Protein AF-A0A382U3L0-F1 (afdb_monomer)

Structure (mmCIF, N/CA/C/O backbone):
data_AF-A0A382U3L0-F1
#
_entry.id   AF-A0A382U3L0-F1
#
loop_
_atom_site.group_PDB
_atom_site.id
_atom_site.type_symbol
_atom_site.label_atom_id
_atom_site.label_alt_id
_atom_site.label_comp_id
_atom_site.label_asym_id
_atom_site.label_entity_id
_atom_site.label_seq_id
_atom_site.pdbx_PDB_ins_code
_atom_site.Cartn_x
_atom_site.Cartn_y
_atom_site.Cartn_z
_atom_site.occupancy
_atom_site.B_iso_or_equiv
_atom_site.auth_seq_id
_atom_site.auth_comp_id
_atom_site.auth_asym_id
_atom_site.auth_atom_id
_atom_site.pdbx_PDB_model_num
ATOM 1 N N . MET A 1 1 ? -42.934 15.331 -24.875 1.00 38.50 1 MET A N 1
ATOM 2 C CA . MET A 1 1 ? -43.876 15.996 -25.801 1.00 38.50 1 MET A CA 1
ATOM 3 C C . MET A 1 1 ? -43.179 17.198 -26.409 1.00 38.50 1 MET A C 1
ATOM 5 O O . MET A 1 1 ? -42.638 18.009 -25.672 1.00 38.50 1 MET A O 1
ATOM 9 N N . ALA A 1 2 ? -43.111 17.235 -27.737 1.00 41.28 2 ALA A N 1
ATOM 10 C CA . ALA A 1 2 ? -42.428 18.263 -28.508 1.00 41.28 2 ALA A CA 1
ATOM 11 C C . ALA A 1 2 ? -43.139 19.620 -28.410 1.00 41.28 2 ALA A C 1
ATOM 13 O O . ALA A 1 2 ? -44.369 19.680 -28.411 1.00 41.28 2 ALA A O 1
ATOM 14 N N . ARG A 1 3 ? -42.362 20.705 -28.418 1.00 42.38 3 ARG A N 1
ATOM 15 C CA . ARG A 1 3 ? -42.827 22.009 -28.894 1.00 42.38 3 ARG A CA 1
ATOM 16 C C . ARG A 1 3 ? -41.789 22.591 -29.843 1.00 42.38 3 ARG A C 1
ATOM 18 O O . ARG A 1 3 ? -40.703 22.992 -29.445 1.00 42.38 3 ARG A O 1
ATOM 25 N N . THR A 1 4 ? -42.171 22.569 -31.111 1.00 42.50 4 THR A N 1
ATOM 26 C CA . THR A 1 4 ? -41.548 23.229 -32.252 1.00 42.50 4 THR A CA 1
ATOM 27 C C . THR A 1 4 ? -41.542 24.741 -32.037 1.00 42.50 4 THR A C 1
ATOM 29 O O . THR A 1 4 ? -42.604 25.329 -31.843 1.00 42.50 4 THR A O 1
ATOM 32 N N . CYS A 1 5 ? -40.375 25.376 -32.135 1.00 35.91 5 CYS A N 1
ATOM 33 C CA . CYS A 1 5 ? -40.290 26.799 -32.450 1.00 35.91 5 CYS A CA 1
ATOM 34 C C . CYS A 1 5 ? -39.996 26.930 -33.943 1.00 35.91 5 CYS A C 1
ATOM 36 O O . CYS A 1 5 ? -38.932 26.547 -34.423 1.00 35.91 5 CYS A O 1
ATOM 38 N N . LEU A 1 6 ? -40.989 27.436 -34.666 1.00 38.03 6 LEU A N 1
ATOM 39 C CA . LEU A 1 6 ? -40.906 27.819 -36.064 1.00 38.03 6 LEU A CA 1
ATOM 40 C C . LEU A 1 6 ? -40.369 29.255 -36.108 1.00 38.03 6 LEU A C 1
ATOM 42 O O . LEU A 1 6 ? -41.023 30.164 -35.603 1.00 38.03 6 LEU A O 1
ATOM 46 N N . VAL A 1 7 ? -39.185 29.463 -36.682 1.00 40.41 7 VAL A N 1
ATOM 47 C CA . VAL A 1 7 ? -38.670 30.804 -36.988 1.00 40.41 7 VAL A CA 1
ATOM 48 C C . VAL A 1 7 ? -38.705 30.960 -38.502 1.00 40.41 7 VAL A C 1
ATOM 50 O O . VAL A 1 7 ? -37.875 30.400 -39.213 1.00 40.41 7 VAL A O 1
ATOM 53 N N . ILE A 1 8 ? -39.706 31.692 -38.993 1.00 44.69 8 ILE A N 1
ATOM 54 C CA . ILE A 1 8 ? -39.696 32.239 -40.351 1.00 44.69 8 ILE A CA 1
ATOM 55 C C . ILE A 1 8 ? -38.952 33.571 -40.278 1.00 44.69 8 ILE A C 1
ATOM 57 O O . ILE A 1 8 ? -39.416 34.502 -39.623 1.00 44.69 8 ILE A O 1
ATOM 61 N N . THR A 1 9 ? -37.839 33.682 -40.999 1.00 40.03 9 THR A N 1
ATOM 62 C CA . THR A 1 9 ? -37.339 34.972 -41.482 1.00 40.03 9 THR A CA 1
ATOM 63 C C . THR A 1 9 ? -37.251 34.902 -42.999 1.00 40.03 9 THR A C 1
ATOM 65 O O . THR A 1 9 ? -36.546 34.061 -43.555 1.00 40.03 9 THR A O 1
ATOM 68 N N . ASN A 1 10 ? -38.045 35.761 -43.626 1.00 42.91 10 ASN A N 1
ATOM 69 C CA . ASN A 1 10 ? -38.117 36.035 -45.052 1.00 42.91 10 ASN A CA 1
ATOM 70 C C . ASN A 1 10 ? -36.847 36.773 -45.545 1.00 42.91 10 ASN A C 1
ATOM 72 O O . ASN A 1 10 ? -36.157 37.404 -44.747 1.00 42.91 10 ASN A O 1
ATOM 76 N N . GLU A 1 11 ? -36.639 36.751 -46.864 1.00 44.41 11 GLU A N 1
ATOM 77 C CA . GLU A 1 11 ? -35.663 37.484 -47.689 1.00 44.41 11 GLU A CA 1
ATOM 78 C C . GLU A 1 11 ? -34.297 36.803 -47.914 1.00 44.41 11 GLU A C 1
ATOM 80 O O . GLU A 1 11 ? -33.440 36.669 -47.040 1.00 44.41 11 GLU A O 1
ATOM 85 N N . GLY A 1 12 ? -34.106 36.350 -49.156 1.00 54.06 12 GLY A N 1
ATOM 86 C CA . GLY A 1 12 ? -32.967 35.561 -49.598 1.00 54.06 12 GLY A CA 1
ATOM 87 C C . GLY A 1 12 ? -31.667 36.342 -49.797 1.00 54.06 12 GLY A C 1
ATOM 88 O O . GLY A 1 12 ? -31.626 37.388 -50.438 1.00 54.06 12 GLY A O 1
ATOM 89 N N . LYS A 1 13 ? -30.563 35.734 -49.351 1.00 40.84 13 LYS A N 1
ATOM 90 C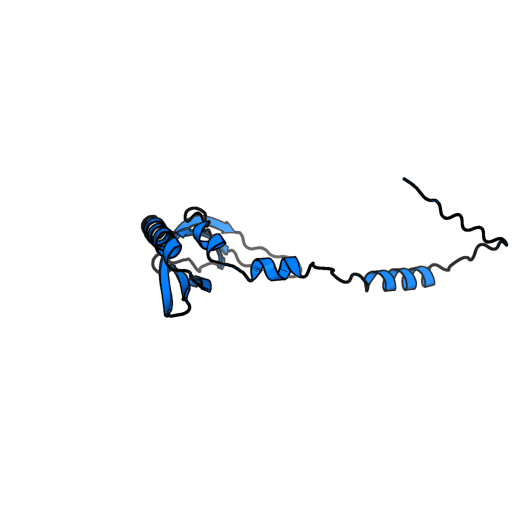 CA . LYS A 1 13 ? -29.265 35.724 -50.045 1.00 40.84 13 LYS A CA 1
ATOM 91 C C . LYS A 1 13 ? -28.361 34.669 -49.394 1.00 40.84 13 LYS A C 1
ATOM 93 O O . LYS A 1 13 ? -28.166 34.735 -48.182 1.00 40.84 13 LYS A O 1
ATOM 98 N N . PRO A 1 14 ? -27.781 33.710 -50.139 1.00 39.47 14 PRO A N 1
ATOM 99 C CA . PRO A 1 14 ? -26.808 32.788 -49.565 1.00 39.47 14 PRO A CA 1
ATOM 100 C C . PRO A 1 14 ? -25.541 33.572 -49.208 1.00 39.47 14 PRO A C 1
ATOM 102 O O . PRO A 1 14 ? -24.805 34.039 -50.079 1.00 39.47 14 PRO A O 1
ATOM 105 N N . LEU A 1 15 ? -25.307 33.765 -47.913 1.00 45.81 15 LEU A N 1
ATOM 106 C CA . LEU A 1 15 ? -24.109 34.416 -47.399 1.00 45.81 15 LEU A CA 1
ATOM 107 C C . LEU A 1 15 ? -22.970 33.388 -47.446 1.00 45.81 15 LEU A C 1
ATOM 109 O O . LEU A 1 15 ? -22.808 32.570 -46.544 1.00 45.81 15 LEU A O 1
ATOM 113 N N . LEU A 1 16 ? -22.216 33.392 -48.549 1.00 45.84 16 LEU A N 1
ATOM 114 C CA . LEU A 1 16 ? -20.990 32.608 -48.717 1.00 45.84 16 LEU A CA 1
ATOM 115 C C . LEU A 1 16 ? -19.954 33.053 -47.672 1.00 45.84 16 LEU A C 1
ATOM 117 O O . LEU A 1 16 ? -19.205 34.012 -47.866 1.00 45.84 16 LEU A O 1
ATOM 121 N N . LEU A 1 17 ? -19.923 32.357 -46.537 1.00 44.56 17 LEU A N 1
ATOM 122 C CA . LEU A 1 17 ? -18.852 32.462 -45.553 1.00 44.56 17 LEU A CA 1
ATOM 123 C C . LEU A 1 17 ? -17.588 31.827 -46.144 1.00 44.56 17 LEU A C 1
ATOM 125 O O . LEU A 1 17 ? -17.487 30.614 -46.290 1.00 44.56 17 LEU A O 1
ATOM 129 N N . SER A 1 18 ? -16.631 32.679 -46.520 1.00 49.84 18 SER A N 1
ATOM 130 C CA . SER A 1 18 ? -15.309 32.267 -47.001 1.00 49.84 18 SER A CA 1
ATOM 131 C C . SER A 1 18 ? -14.610 31.353 -45.987 1.00 49.84 18 SER A C 1
ATOM 133 O O . SER A 1 18 ? -14.638 31.619 -44.783 1.00 49.84 18 SER A O 1
ATOM 135 N N . ILE A 1 19 ? -13.955 30.300 -46.487 1.00 57.97 19 ILE A N 1
ATOM 136 C CA . ILE A 1 19 ? -13.360 29.193 -45.717 1.00 57.97 19 ILE A CA 1
ATOM 137 C C . ILE A 1 19 ? -12.402 29.680 -44.611 1.00 57.97 19 ILE A C 1
ATOM 139 O O . ILE A 1 19 ? -12.361 29.102 -43.528 1.00 57.97 19 ILE A O 1
ATOM 143 N N . ASN A 1 20 ? -11.727 30.819 -44.818 1.00 49.69 20 ASN A N 1
ATOM 144 C CA . ASN A 1 20 ? -10.839 31.432 -43.822 1.00 49.69 20 ASN A CA 1
ATOM 145 C C . ASN A 1 20 ? -11.584 31.963 -42.587 1.00 49.69 20 ASN A C 1
ATOM 147 O O . ASN A 1 20 ? -11.040 31.940 -41.488 1.00 49.69 20 ASN A O 1
ATOM 151 N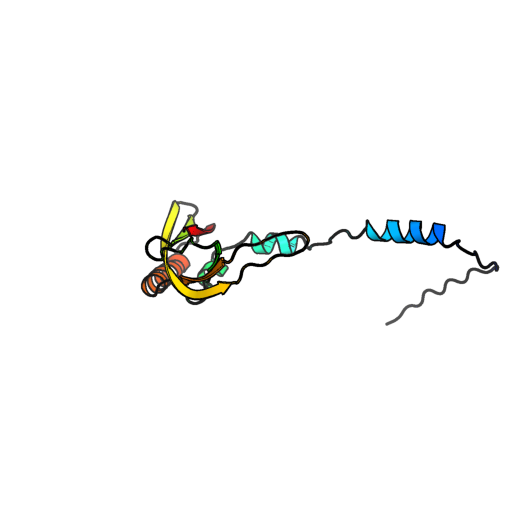 N . LYS A 1 21 ? -12.830 32.431 -42.742 1.00 48.62 21 LYS A N 1
ATOM 152 C CA . LYS A 1 21 ? -13.666 32.878 -41.614 1.00 48.62 21 LYS A CA 1
ATOM 153 C C . LYS A 1 21 ? -14.286 31.695 -40.869 1.00 48.62 21 LYS A C 1
ATOM 155 O O . LYS A 1 21 ? -14.523 31.806 -39.670 1.00 48.62 21 LYS A O 1
ATOM 160 N N . LEU A 1 22 ? -14.481 30.560 -41.548 1.00 54.38 22 LEU A N 1
ATOM 161 C CA . LEU A 1 22 ? -14.961 29.318 -40.936 1.00 54.38 22 LEU A CA 1
ATOM 162 C C . LEU A 1 22 ? -13.923 28.730 -39.965 1.00 54.38 22 LEU A C 1
ATOM 164 O O . LEU A 1 22 ? -14.289 28.291 -38.878 1.00 54.38 22 LEU A O 1
ATOM 168 N N . PHE A 1 23 ? -12.630 28.810 -40.305 1.00 58.84 23 PHE A N 1
ATOM 169 C CA . PHE A 1 23 ? -11.539 28.397 -39.413 1.00 58.84 23 PHE A CA 1
ATOM 170 C C . PHE A 1 23 ?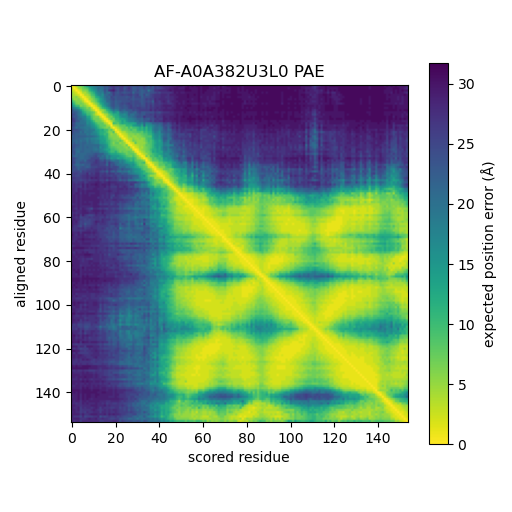 -11.479 29.224 -38.124 1.00 58.84 23 PHE A C 1
ATOM 172 O O . PHE A 1 23 ? -11.298 28.664 -37.048 1.00 58.84 23 PHE A O 1
ATOM 179 N N . VAL A 1 24 ? -11.686 30.541 -38.213 1.00 59.19 24 VAL A N 1
ATOM 180 C CA . VAL A 1 24 ? -11.667 31.430 -37.038 1.00 59.19 24 VAL A CA 1
ATOM 181 C C . VAL A 1 24 ? -12.847 31.147 -36.104 1.00 59.19 24 VAL A C 1
ATOM 183 O O . VAL A 1 24 ? -12.664 31.113 -34.892 1.00 59.19 24 VAL A O 1
ATOM 186 N N . VAL A 1 25 ? -14.036 30.878 -36.654 1.00 59.81 25 VAL A N 1
ATOM 187 C CA . VAL A 1 25 ? -15.226 30.503 -35.867 1.00 59.81 25 VAL A CA 1
ATOM 188 C C . VAL A 1 25 ? -15.085 29.097 -35.267 1.00 59.81 25 VAL A C 1
ATOM 190 O O . VAL A 1 25 ? -15.481 28.869 -34.130 1.00 59.81 25 VAL A O 1
ATOM 193 N N . SER A 1 26 ? -14.470 28.153 -35.985 1.00 60.78 26 SER A N 1
ATOM 194 C CA . SER A 1 26 ? -14.208 26.806 -35.461 1.00 60.78 26 SER A CA 1
ATOM 195 C C . SER A 1 26 ? -13.163 26.802 -34.340 1.00 60.78 26 SER A C 1
ATOM 197 O O . SER A 1 26 ? -13.261 25.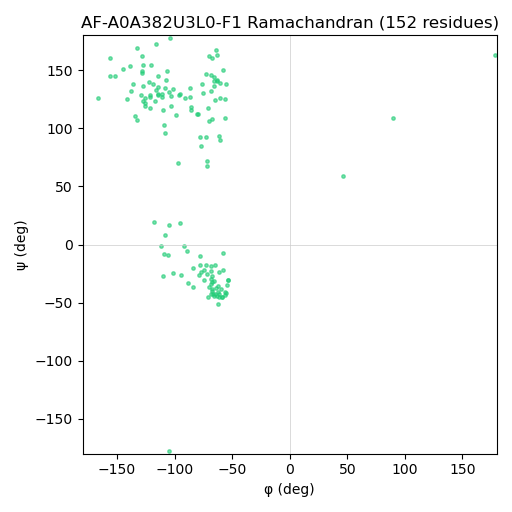991 -33.423 1.00 60.78 26 SER A O 1
ATOM 199 N N . LEU A 1 27 ? -12.170 27.696 -34.400 1.00 61.62 27 LEU A N 1
ATOM 200 C CA . LEU A 1 27 ? -11.104 27.794 -33.401 1.00 61.62 27 LEU A CA 1
ATOM 201 C C . LEU A 1 27 ? -11.590 28.434 -32.091 1.00 61.62 27 LEU A C 1
ATOM 203 O O . LEU A 1 27 ? -11.117 28.063 -31.020 1.00 61.62 27 LEU A O 1
ATOM 207 N N . THR A 1 28 ? -12.572 29.340 -32.147 1.00 61.19 28 THR A N 1
ATOM 208 C CA . THR A 1 28 ? -13.175 29.937 -30.944 1.00 61.19 28 THR A CA 1
ATOM 209 C C . THR A 1 28 ? -14.159 29.008 -30.229 1.00 61.19 28 THR A C 1
ATOM 211 O O . THR A 1 28 ? -14.327 29.147 -29.022 1.00 61.19 28 THR A O 1
ATOM 214 N N . LEU A 1 29 ? -14.756 28.016 -30.908 1.00 58.81 29 LEU A N 1
ATOM 215 C CA . LEU A 1 29 ? -15.582 26.994 -30.245 1.00 58.81 29 LEU A CA 1
ATOM 216 C C . LEU A 1 29 ? -14.764 25.996 -29.404 1.00 58.81 29 LEU A C 1
ATOM 218 O O . LEU A 1 29 ? -15.295 25.441 -28.445 1.00 58.81 29 LEU A O 1
ATOM 222 N N . LEU A 1 30 ? -13.483 25.782 -29.722 1.00 58.62 30 LEU A N 1
ATOM 223 C CA . LEU A 1 30 ? -12.629 24.824 -29.004 1.00 58.62 30 LEU A CA 1
ATOM 224 C C . LEU A 1 30 ? -12.110 25.349 -27.655 1.00 58.62 30 LEU A C 1
ATOM 226 O O . LEU A 1 30 ? -11.707 24.555 -26.814 1.00 58.62 30 LEU A O 1
ATOM 230 N N . VAL A 1 31 ? -12.147 26.664 -27.416 1.00 61.28 31 VAL A N 1
ATOM 231 C CA . VAL A 1 31 ? -11.681 27.283 -26.157 1.00 61.28 31 VAL A CA 1
ATOM 232 C C . VAL A 1 31 ? -12.778 27.446 -25.098 1.00 61.28 31 VAL A C 1
ATOM 234 O O . VAL A 1 31 ? -12.487 27.886 -23.991 1.00 61.28 31 VAL A O 1
ATOM 237 N N . VAL A 1 32 ? -14.026 27.059 -25.399 1.00 55.66 32 VAL A N 1
ATOM 238 C CA . VAL A 1 32 ? -15.155 27.093 -24.444 1.00 55.66 32 VAL A CA 1
ATOM 239 C C . VAL A 1 32 ? -15.533 25.706 -23.920 1.00 55.66 32 VAL A C 1
ATOM 241 O O . VAL A 1 32 ? -16.600 25.532 -23.331 1.00 55.66 32 VAL A O 1
ATOM 244 N N . SER A 1 33 ? -14.659 24.705 -24.073 1.00 50.25 33 SER A N 1
ATOM 245 C CA . SER A 1 33 ? -14.755 23.477 -23.284 1.00 50.25 33 SER A CA 1
ATOM 246 C C . SER A 1 33 ? -14.344 23.784 -21.842 1.00 50.25 33 SER A C 1
ATOM 248 O O . SER A 1 33 ? -13.269 23.404 -21.379 1.00 50.25 33 SER A O 1
ATOM 250 N N . CYS A 1 34 ? -15.203 24.509 -21.126 1.00 56.62 34 CYS A N 1
ATOM 251 C CA . CYS A 1 34 ? -15.220 24.479 -19.678 1.00 56.62 34 CYS A CA 1
ATOM 252 C C . CYS A 1 34 ? -15.409 23.010 -19.307 1.00 56.62 34 CYS A C 1
ATOM 254 O O . CYS A 1 34 ? -16.471 22.439 -19.559 1.00 56.62 34 CYS A O 1
ATOM 256 N N . ALA A 1 35 ? -14.365 22.383 -18.770 1.00 55.94 35 ALA A N 1
ATOM 257 C CA . ALA A 1 35 ? -14.490 21.103 -18.106 1.00 55.94 35 ALA A CA 1
ATOM 258 C C . ALA A 1 35 ? -15.452 21.321 -16.931 1.00 55.94 35 ALA A C 1
ATOM 260 O O . ALA A 1 35 ? -15.050 21.737 -15.848 1.00 55.94 35 ALA A O 1
ATOM 261 N N . ASN A 1 36 ? -16.749 21.124 -17.175 1.00 50.62 36 ASN A N 1
ATOM 262 C CA . ASN A 1 36 ? -17.779 21.052 -16.153 1.00 50.62 36 ASN A CA 1
ATOM 263 C C . ASN A 1 36 ? -17.576 19.726 -15.422 1.00 50.62 36 ASN A C 1
ATOM 265 O O . ASN A 1 36 ? -18.340 18.779 -15.593 1.00 50.62 36 ASN A O 1
ATOM 269 N N . ILE A 1 37 ? -16.465 19.635 -14.695 1.00 60.41 37 ILE A N 1
ATOM 270 C CA . ILE A 1 37 ? -16.237 18.570 -13.739 1.00 60.41 37 ILE A CA 1
ATOM 271 C C . ILE A 1 37 ? -17.204 18.886 -12.600 1.00 60.41 37 ILE A C 1
ATOM 273 O O . ILE A 1 37 ? -17.102 19.969 -12.013 1.00 60.41 37 ILE A O 1
ATOM 277 N N . PRO A 1 38 ? -18.182 18.014 -12.312 1.00 53.06 38 PRO A N 1
ATOM 278 C CA . PRO A 1 38 ? -19.091 18.238 -11.205 1.00 53.06 38 PRO A CA 1
ATOM 279 C C . PRO A 1 38 ? -18.263 18.408 -9.931 1.00 53.06 38 PRO A C 1
ATOM 281 O O . PRO A 1 38 ? -17.466 17.539 -9.587 1.00 53.06 38 PRO A O 1
ATOM 284 N N . ILE A 1 39 ? -18.455 19.519 -9.216 1.00 56.28 39 ILE A N 1
ATOM 285 C CA . ILE A 1 39 ? -17.791 19.768 -7.924 1.00 56.28 39 ILE A CA 1
ATOM 286 C C . ILE A 1 39 ? -18.033 18.598 -6.954 1.00 56.28 39 ILE A C 1
ATOM 288 O O . ILE A 1 39 ? -17.156 18.267 -6.162 1.00 56.28 39 ILE A O 1
ATOM 292 N N . ALA A 1 40 ? -19.181 17.921 -7.075 1.00 53.81 40 ALA A N 1
ATOM 293 C CA . ALA A 1 40 ? -19.511 16.715 -6.320 1.00 53.81 40 ALA A CA 1
ATOM 294 C C . ALA A 1 40 ? -18.450 15.608 -6.472 1.00 53.81 40 ALA A C 1
ATOM 296 O O . ALA A 1 40 ? -18.013 15.037 -5.480 1.00 53.81 40 ALA A O 1
ATOM 297 N N . THR A 1 41 ? -17.934 15.390 -7.686 1.00 53.56 41 THR A N 1
ATOM 298 C CA . THR A 1 41 ? -16.892 14.388 -7.956 1.00 53.56 41 THR A CA 1
ATOM 299 C C . THR A 1 41 ? -15.548 14.757 -7.317 1.00 53.56 41 THR A C 1
ATOM 301 O O . THR A 1 41 ? -14.733 13.881 -7.059 1.00 53.56 41 THR A O 1
ATOM 304 N N . MET A 1 42 ? -15.302 16.039 -7.019 1.00 51.66 42 MET A N 1
ATOM 305 C CA . MET A 1 42 ? -14.097 16.485 -6.307 1.00 51.66 42 MET A CA 1
ATOM 306 C C . MET A 1 42 ? -14.233 16.372 -4.773 1.00 51.66 42 MET A C 1
ATOM 308 O O . MET A 1 42 ? -13.221 16.356 -4.073 1.00 51.66 42 MET A O 1
ATOM 312 N N . LEU A 1 43 ? -15.460 16.313 -4.241 1.00 49.47 43 LEU A N 1
ATOM 313 C CA . LEU A 1 43 ? -15.729 16.185 -2.802 1.00 49.47 43 LEU A CA 1
ATOM 314 C C . LEU A 1 43 ? -15.780 14.726 -2.339 1.00 49.47 43 LEU A C 1
ATOM 316 O O . LEU A 1 43 ? -15.325 14.434 -1.241 1.00 49.47 43 LEU A O 1
ATOM 320 N N . GLU A 1 44 ? -16.252 13.813 -3.186 1.00 48.56 44 GLU A N 1
ATOM 321 C CA . GLU A 1 44 ? -16.418 12.393 -2.839 1.00 48.56 44 GLU A CA 1
ATOM 322 C C . GLU A 1 44 ? -15.085 11.649 -2.626 1.00 48.56 44 GLU A C 1
ATOM 324 O O . GLU A 1 44 ? -15.037 10.639 -1.939 1.00 48.56 44 GLU A O 1
ATOM 329 N N . PHE A 1 45 ? -13.972 12.202 -3.123 1.00 47.38 45 PHE A N 1
ATOM 330 C CA . PHE A 1 45 ? -12.616 11.728 -2.808 1.00 47.38 45 PHE A CA 1
ATOM 331 C C . PHE A 1 45 ? -11.988 12.396 -1.571 1.00 47.38 45 PHE A C 1
ATOM 333 O O . PHE A 1 45 ? -10.883 12.028 -1.181 1.00 47.38 45 PHE A O 1
ATOM 340 N N . ARG A 1 46 ? -12.643 13.401 -0.967 1.00 51.00 46 ARG A N 1
ATOM 341 C CA . ARG A 1 46 ? -12.146 14.100 0.234 1.00 51.00 46 ARG A CA 1
ATOM 342 C C . ARG A 1 46 ? -12.690 13.536 1.537 1.00 51.00 46 ARG A C 1
ATOM 344 O O . ARG A 1 46 ? -12.027 13.684 2.557 1.00 51.00 46 ARG A O 1
ATOM 351 N N . SER A 1 47 ? -13.860 12.913 1.518 1.00 54.84 47 SER A N 1
ATOM 352 C CA . SER A 1 47 ? -14.401 12.212 2.678 1.00 54.84 47 SER A CA 1
ATOM 353 C C . SER A 1 47 ? -14.079 10.728 2.558 1.00 54.84 47 SER A C 1
ATOM 355 O O . SER A 1 47 ? -14.955 9.909 2.303 1.00 54.84 47 SER A O 1
ATOM 357 N N . PHE A 1 48 ? -12.801 10.376 2.703 1.00 60.75 48 PHE A N 1
ATOM 358 C CA . PHE A 1 48 ? -12.498 9.033 3.178 1.00 60.75 48 PHE A CA 1
ATOM 359 C C . PHE A 1 48 ? -12.873 9.028 4.665 1.00 60.75 48 PHE A C 1
ATOM 361 O O . PHE A 1 48 ? -12.129 9.522 5.515 1.00 60.75 48 PHE A O 1
ATOM 368 N N . ASP A 1 49 ? -14.112 8.629 4.933 1.00 66.12 49 ASP A N 1
ATOM 369 C CA . ASP A 1 49 ? -14.742 8.659 6.245 1.00 66.12 49 ASP A CA 1
ATOM 370 C C . ASP A 1 49 ? -14.807 7.254 6.861 1.00 66.12 49 ASP A C 1
ATOM 372 O O . ASP A 1 49 ? -14.334 6.265 6.298 1.00 66.12 49 ASP A O 1
ATOM 376 N N . GLU A 1 50 ? -15.328 7.183 8.081 1.00 67.25 50 GLU A N 1
ATOM 377 C CA . GLU A 1 50 ? -15.386 5.963 8.888 1.00 67.25 50 GLU A CA 1
ATOM 378 C C . GLU A 1 50 ? -16.111 4.820 8.180 1.00 67.25 50 GLU A C 1
ATOM 380 O O . GLU A 1 50 ? -15.618 3.691 8.175 1.00 67.25 50 GLU A O 1
ATOM 385 N N . GLU A 1 51 ? -17.237 5.119 7.532 1.00 71.31 51 GLU A N 1
ATOM 386 C CA . GLU A 1 51 ? -18.037 4.125 6.817 1.00 71.31 51 GLU A CA 1
ATOM 387 C C . GLU A 1 51 ? -17.221 3.499 5.684 1.00 71.31 51 GLU A C 1
ATOM 389 O O . GLU A 1 51 ? -17.150 2.274 5.566 1.00 71.31 51 GLU A O 1
ATOM 394 N N . LYS A 1 52 ? -16.504 4.324 4.909 1.00 73.94 52 LYS A N 1
ATOM 395 C CA . LYS A 1 52 ? -15.630 3.834 3.837 1.00 73.94 52 LYS A CA 1
ATOM 396 C C . LYS A 1 52 ? -14.446 3.032 4.346 1.00 73.94 52 LYS A C 1
ATOM 398 O O . LYS A 1 52 ? -14.026 2.113 3.648 1.00 73.94 52 LYS A O 1
ATOM 403 N N . PHE A 1 53 ? -13.924 3.340 5.531 1.00 76.12 53 PHE A N 1
ATOM 404 C CA . PHE A 1 53 ? -12.846 2.562 6.133 1.00 76.12 53 PHE A CA 1
ATOM 405 C C . PHE A 1 53 ? -13.316 1.178 6.607 1.00 76.12 53 PHE A C 1
ATOM 407 O O . PHE A 1 53 ? -12.642 0.184 6.338 1.00 76.12 53 PHE A O 1
ATOM 414 N N . VAL A 1 54 ? -14.463 1.089 7.289 1.00 78.88 54 VAL A N 1
ATOM 415 C CA . VAL A 1 54 ? -15.005 -0.190 7.795 1.00 78.88 54 VAL A CA 1
ATOM 416 C C . VAL A 1 54 ? -15.452 -1.107 6.647 1.00 78.88 54 VAL A C 1
ATOM 418 O O . VAL A 1 54 ? -15.400 -2.326 6.776 1.00 78.88 54 VAL A O 1
ATOM 421 N N . GLU A 1 55 ? -15.828 -0.538 5.500 1.00 82.88 55 GLU A N 1
ATOM 422 C CA . GLU A 1 55 ? -16.175 -1.283 4.282 1.00 82.88 55 GLU A CA 1
ATOM 423 C C . GLU A 1 55 ? -14.960 -1.802 3.487 1.00 82.88 55 GLU A C 1
ATOM 425 O O . GLU A 1 55 ? -15.142 -2.584 2.549 1.00 82.88 55 GLU A O 1
ATOM 430 N N . LEU A 1 56 ? -13.727 -1.386 3.814 1.00 84.06 56 LEU A N 1
ATOM 431 C CA . LEU A 1 56 ? -12.540 -1.862 3.102 1.00 84.06 56 LEU A CA 1
ATOM 432 C C . LEU A 1 56 ? -12.345 -3.362 3.320 1.00 84.06 56 LEU A C 1
ATOM 434 O O . LEU A 1 56 ? -12.175 -3.816 4.448 1.00 84.06 56 LEU A O 1
ATOM 438 N N . ASP A 1 57 ? -12.273 -4.118 2.228 1.00 88.69 57 ASP A N 1
ATOM 439 C CA . ASP A 1 57 ? -11.810 -5.501 2.271 1.00 88.69 57 ASP A CA 1
ATOM 440 C C . ASP A 1 57 ? -10.272 -5.520 2.324 1.00 88.69 57 ASP A C 1
ATOM 442 O O . ASP A 1 57 ? -9.627 -5.162 1.326 1.00 88.69 57 ASP A O 1
ATOM 446 N N . PRO A 1 58 ? -9.656 -5.946 3.443 1.00 88.31 58 PRO A N 1
ATOM 447 C CA . PRO A 1 58 ? -8.204 -5.946 3.594 1.00 88.31 58 PRO A CA 1
ATOM 448 C C . PRO A 1 58 ? -7.490 -6.842 2.569 1.00 88.31 58 PRO A C 1
ATOM 450 O O . PRO A 1 58 ? -6.338 -6.574 2.230 1.00 88.31 58 PRO A O 1
ATOM 453 N N . ASN A 1 59 ? -8.167 -7.849 2.002 1.00 90.25 59 ASN A N 1
ATOM 454 C CA . ASN A 1 59 ? -7.602 -8.716 0.958 1.00 90.25 59 ASN A CA 1
ATOM 455 C C . ASN A 1 59 ? -7.480 -8.012 -0.402 1.00 90.25 59 ASN A C 1
ATOM 457 O O . ASN A 1 59 ? -6.762 -8.476 -1.288 1.00 90.25 59 ASN A O 1
ATOM 461 N N . HIS A 1 60 ? -8.188 -6.897 -0.585 1.00 88.56 60 HIS A N 1
ATOM 462 C CA . HIS A 1 60 ? -8.215 -6.135 -1.830 1.00 88.56 60 HIS A CA 1
ATOM 463 C C . HIS A 1 60 ? -7.469 -4.797 -1.735 1.00 88.56 60 HIS A C 1
ATOM 465 O O . HIS A 1 60 ? -7.479 -4.015 -2.689 1.00 88.56 60 HIS A O 1
ATOM 471 N N . LEU A 1 61 ? -6.760 -4.549 -0.629 1.00 88.69 61 LEU A N 1
ATOM 472 C CA . LEU A 1 61 ? -5.858 -3.409 -0.483 1.00 88.69 61 LEU A CA 1
ATOM 473 C C . LEU A 1 61 ? -4.548 -3.667 -1.229 1.00 88.69 61 LEU A C 1
ATOM 475 O O . LEU A 1 61 ? -3.559 -4.132 -0.665 1.00 88.69 61 LEU A O 1
ATOM 479 N N . LEU A 1 62 ? -4.568 -3.363 -2.528 1.00 90.94 62 LEU A N 1
ATOM 480 C CA . LEU A 1 62 ? -3.453 -3.593 -3.437 1.00 90.94 62 LEU A CA 1
ATOM 481 C C . LEU A 1 62 ? -2.776 -2.288 -3.849 1.00 90.94 62 LEU A C 1
ATOM 483 O O . LEU A 1 62 ? -3.428 -1.335 -4.274 1.00 90.94 62 LEU A O 1
ATOM 487 N N . THR A 1 63 ? -1.446 -2.277 -3.814 1.00 88.12 63 THR A N 1
ATOM 488 C CA . THR A 1 63 ? -0.629 -1.180 -4.344 1.00 88.12 63 THR A CA 1
ATOM 489 C C . THR A 1 63 ? 0.215 -1.668 -5.505 1.00 88.12 63 THR A C 1
ATOM 491 O O . THR A 1 63 ? 0.875 -2.700 -5.424 1.00 88.12 63 THR A O 1
ATOM 494 N N . LYS A 1 64 ? 0.219 -0.899 -6.593 1.00 93.00 64 LYS A N 1
ATOM 495 C CA . LYS A 1 64 ? 1.082 -1.141 -7.746 1.00 93.00 64 LYS A CA 1
ATOM 496 C C . LYS A 1 64 ? 2.244 -0.158 -7.740 1.00 93.00 64 LYS A C 1
ATOM 498 O O . LYS A 1 64 ? 2.012 1.049 -7.729 1.00 93.00 64 LYS A O 1
ATOM 503 N N . ILE A 1 65 ? 3.465 -0.672 -7.840 1.00 91.00 65 ILE A N 1
ATOM 504 C CA . ILE A 1 65 ? 4.670 0.146 -8.011 1.00 91.00 65 ILE A CA 1
ATOM 505 C C . ILE A 1 65 ? 5.495 -0.322 -9.211 1.00 91.00 65 ILE A C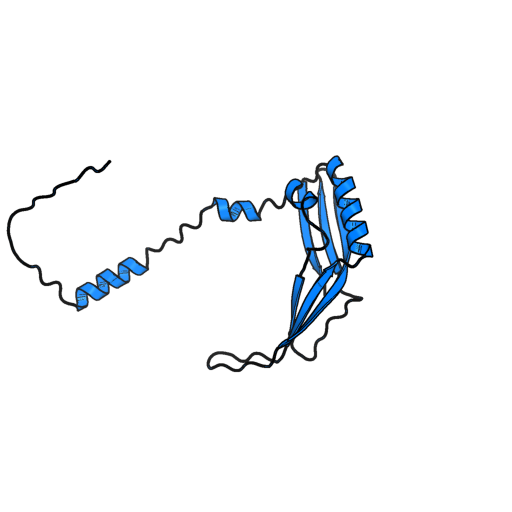 1
ATOM 507 O O . ILE A 1 65 ? 5.446 -1.489 -9.604 1.00 91.00 65 ILE A O 1
ATOM 511 N N . HIS A 1 66 ? 6.279 0.597 -9.775 1.00 93.94 66 HIS A N 1
ATOM 512 C CA . HIS A 1 66 ? 7.269 0.308 -10.810 1.00 93.94 66 HIS A CA 1
ATOM 513 C C . HIS A 1 66 ? 8.651 0.734 -10.329 1.00 93.94 66 HIS A C 1
ATOM 515 O O . HIS A 1 66 ? 8.835 1.896 -9.973 1.00 93.94 66 HIS A O 1
ATOM 521 N N . LEU A 1 67 ? 9.617 -0.181 -10.375 1.00 93.00 67 LEU A N 1
ATOM 522 C CA . LEU A 1 67 ? 11.015 0.103 -10.056 1.00 93.00 67 LEU A CA 1
ATOM 523 C C . LEU A 1 67 ? 11.881 -0.052 -11.305 1.00 93.00 67 LEU A C 1
ATOM 525 O O . LEU A 1 67 ? 11.810 -1.067 -12.000 1.00 93.00 67 LEU A O 1
ATOM 529 N N . ASP A 1 68 ? 12.684 0.967 -11.602 1.00 93.38 68 ASP A N 1
ATOM 530 C CA . ASP A 1 68 ? 13.662 0.920 -1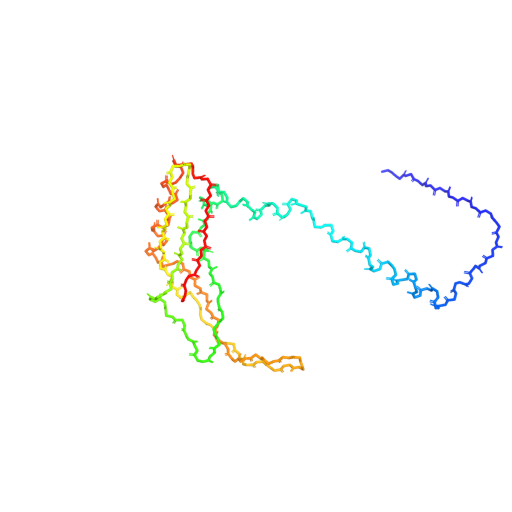2.687 1.00 93.38 68 ASP A CA 1
ATOM 531 C C . ASP 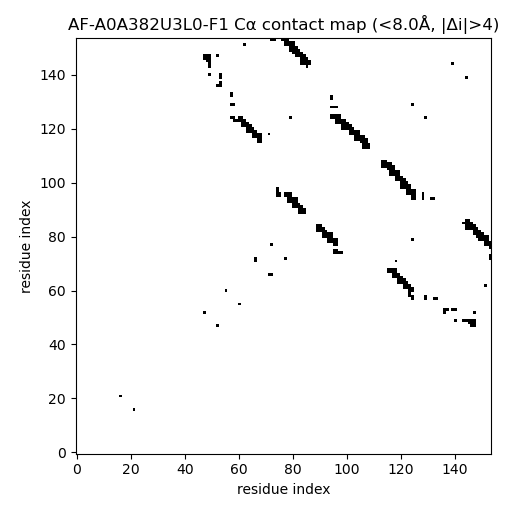A 1 68 ? 14.772 -0.075 -12.344 1.00 93.38 68 ASP A C 1
ATOM 533 O O . ASP A 1 68 ? 15.355 -0.027 -11.260 1.00 93.38 68 ASP A O 1
ATOM 537 N N . LYS A 1 69 ? 15.117 -0.967 -13.278 1.00 88.25 69 LYS A N 1
ATOM 538 C CA . LYS A 1 69 ? 16.215 -1.914 -13.049 1.00 88.25 69 LYS A CA 1
ATOM 539 C C . LYS A 1 69 ? 17.547 -1.167 -12.863 1.00 88.25 69 LYS A C 1
ATOM 541 O O . LYS A 1 69 ? 17.807 -0.207 -13.592 1.00 88.25 69 LYS A O 1
ATOM 546 N N . PRO A 1 70 ? 18.426 -1.626 -11.950 1.00 90.12 70 PRO A N 1
ATOM 547 C CA . PRO A 1 70 ? 18.362 -2.882 -11.195 1.00 90.12 70 PRO A CA 1
ATOM 548 C C . PRO A 1 70 ? 17.723 -2.748 -9.799 1.00 90.12 70 PRO A C 1
ATOM 550 O O . PRO A 1 70 ? 17.982 -3.592 -8.949 1.00 90.12 70 PRO A O 1
ATOM 553 N N . ALA A 1 71 ? 16.965 -1.682 -9.519 1.00 90.19 71 ALA A N 1
ATOM 554 C CA . ALA A 1 71 ? 16.306 -1.547 -8.226 1.00 90.19 71 ALA A CA 1
ATOM 555 C C . ALA A 1 71 ? 15.239 -2.638 -8.055 1.00 90.19 71 ALA A C 1
ATOM 557 O O . ALA A 1 71 ? 14.460 -2.917 -8.967 1.00 90.19 71 ALA A O 1
ATOM 558 N N . GLU A 1 72 ? 15.212 -3.227 -6.867 1.00 90.06 72 GLU A N 1
ATOM 559 C CA . GLU A 1 72 ? 14.270 -4.267 -6.467 1.00 90.06 72 GLU A CA 1
ATOM 560 C C . GLU A 1 72 ? 13.623 -3.854 -5.151 1.00 90.06 72 GLU A C 1
ATOM 562 O O . GLU A 1 72 ? 14.233 -3.147 -4.340 1.00 90.06 72 GLU A O 1
ATOM 567 N N . ILE A 1 73 ? 12.377 -4.280 -4.952 1.00 88.56 73 ILE A N 1
ATOM 568 C CA . ILE A 1 73 ? 11.707 -4.056 -3.680 1.00 88.56 73 ILE A CA 1
ATOM 569 C C . ILE A 1 73 ? 12.302 -4.973 -2.616 1.00 88.56 73 ILE A C 1
ATOM 571 O O . ILE A 1 73 ? 12.686 -6.107 -2.897 1.00 88.56 73 ILE A O 1
ATOM 575 N N . LYS A 1 74 ? 12.338 -4.477 -1.383 1.00 88.00 74 LYS A N 1
ATOM 576 C CA . LYS A 1 74 ? 12.630 -5.259 -0.185 1.00 88.00 74 LYS A CA 1
ATOM 577 C C . LYS A 1 74 ? 11.337 -5.407 0.607 1.00 88.00 74 LYS A C 1
ATOM 579 O O . LYS A 1 74 ? 10.968 -4.472 1.325 1.00 88.00 74 LYS A O 1
ATOM 584 N N . PRO A 1 75 ? 10.595 -6.516 0.443 1.00 80.75 75 PRO A N 1
ATOM 585 C CA . PRO A 1 75 ? 9.319 -6.706 1.129 1.00 80.75 75 PRO A CA 1
ATOM 586 C C . PRO A 1 75 ? 9.452 -6.554 2.650 1.00 80.75 75 PRO A C 1
ATOM 588 O O . PRO A 1 75 ? 8.594 -5.960 3.291 1.00 80.75 75 PRO A O 1
ATOM 591 N N . GLU A 1 76 ? 10.584 -6.976 3.219 1.00 82.56 76 GLU A N 1
ATOM 592 C CA . GLU A 1 76 ? 10.895 -6.862 4.646 1.00 82.56 76 GLU A CA 1
ATOM 593 C C . GLU A 1 76 ? 11.036 -5.419 5.158 1.00 82.56 76 GLU A C 1
ATOM 595 O O . GLU A 1 76 ? 10.992 -5.188 6.365 1.00 82.56 76 GLU A O 1
ATOM 600 N N . SER A 1 77 ? 11.219 -4.449 4.260 1.00 86.31 77 SER A N 1
ATOM 601 C CA . SER A 1 77 ? 11.280 -3.021 4.578 1.00 86.31 77 SER A CA 1
ATOM 602 C C . SER A 1 77 ? 10.164 -2.225 3.910 1.00 86.31 77 SER A C 1
ATOM 604 O O . SER A 1 77 ? 10.294 -1.013 3.772 1.00 86.31 77 SER A O 1
ATOM 606 N N . THR A 1 78 ? 9.086 -2.892 3.491 1.00 88.50 78 THR A N 1
ATOM 607 C CA . THR A 1 78 ? 7.947 -2.259 2.826 1.00 88.50 78 THR A CA 1
ATOM 608 C C . THR A 1 78 ? 6.687 -2.425 3.672 1.00 88.50 78 THR A C 1
ATOM 610 O O . THR A 1 78 ? 6.286 -3.541 4.003 1.00 88.50 78 THR A O 1
ATOM 613 N N . TRP A 1 79 ? 6.044 -1.313 4.032 1.00 92.50 79 TRP A N 1
ATOM 614 C CA . TRP A 1 79 ? 4.846 -1.330 4.877 1.00 92.50 79 TRP A CA 1
ATOM 615 C C . TRP A 1 79 ? 3.846 -0.236 4.500 1.00 92.50 79 TRP A C 1
ATOM 617 O O . TRP A 1 79 ? 4.202 0.858 4.049 1.00 92.50 79 TRP A O 1
ATOM 627 N N . LEU A 1 80 ? 2.573 -0.521 4.748 1.00 89.44 80 LEU A N 1
ATOM 628 C CA . LEU A 1 80 ? 1.489 0.447 4.740 1.00 89.44 80 LEU A CA 1
ATOM 629 C C . LEU A 1 80 ? 1.392 1.104 6.121 1.00 89.44 80 LEU A C 1
ATOM 631 O O . LEU A 1 80 ? 1.298 0.426 7.140 1.00 89.44 80 LEU A O 1
ATOM 635 N N . THR A 1 81 ? 1.404 2.429 6.159 1.00 89.25 81 THR A N 1
ATOM 636 C CA . THR A 1 81 ? 1.044 3.220 7.332 1.00 89.25 81 THR A CA 1
ATOM 637 C C . THR A 1 81 ? -0.420 3.632 7.215 1.00 89.25 81 THR A C 1
ATOM 639 O O . THR A 1 81 ? -0.815 4.198 6.198 1.00 89.25 81 THR A O 1
ATOM 642 N N . LEU A 1 82 ? -1.195 3.391 8.270 1.00 86.06 82 LEU A N 1
ATOM 643 C CA . LEU A 1 82 ? -2.540 3.928 8.453 1.00 86.06 82 LEU A CA 1
ATOM 644 C C . LEU A 1 82 ? -2.515 4.954 9.588 1.00 86.06 82 LEU A C 1
ATOM 646 O O . LEU A 1 82 ? -2.247 4.602 10.738 1.00 86.06 82 LEU A O 1
ATOM 650 N N . GLY A 1 83 ? -2.796 6.212 9.275 1.00 84.44 83 GLY A N 1
ATOM 651 C CA . GLY A 1 83 ? -3.118 7.242 10.255 1.00 84.44 83 GLY A CA 1
ATOM 652 C C . GLY A 1 83 ? -4.611 7.224 10.572 1.00 84.44 83 GLY A C 1
ATOM 653 O O . GLY A 1 83 ? -5.431 7.148 9.661 1.00 84.44 83 GLY A O 1
ATOM 654 N N . VAL A 1 84 ? -4.963 7.302 11.853 1.00 82.19 84 VAL A N 1
ATOM 655 C CA . VAL A 1 84 ? -6.339 7.446 12.341 1.00 82.19 84 VAL A CA 1
ATOM 656 C C . VAL A 1 84 ? -6.391 8.641 13.278 1.00 82.19 84 VAL A C 1
ATOM 658 O O . VAL A 1 84 ? -5.693 8.662 14.294 1.00 82.19 84 VAL A O 1
ATOM 661 N N . SER A 1 85 ? -7.267 9.595 12.981 1.00 79.81 85 SER A N 1
ATOM 662 C CA . SER A 1 85 ? -7.467 10.784 13.809 1.00 79.81 85 SER A CA 1
ATOM 663 C C . SER A 1 85 ? -8.861 10.784 14.420 1.00 79.81 85 SER A C 1
ATOM 665 O O . SER A 1 85 ? -9.859 10.654 13.710 1.00 79.81 85 SER A O 1
ATOM 667 N N . SER A 1 86 ? -8.952 10.978 15.733 1.00 74.62 86 SER A N 1
ATOM 668 C CA . SER A 1 86 ? -10.194 11.255 16.459 1.00 74.62 86 SER A CA 1
ATOM 669 C C . SER A 1 86 ? -10.149 12.643 17.102 1.00 74.62 86 SER A C 1
ATOM 671 O O . SER A 1 86 ? -9.104 13.294 17.136 1.00 74.62 86 SER A O 1
ATOM 673 N N . ALA A 1 87 ? -11.279 13.087 17.658 1.00 74.81 87 ALA A N 1
ATOM 674 C CA . ALA A 1 87 ? -11.362 14.358 18.381 1.00 74.81 87 ALA A CA 1
ATOM 675 C C . ALA A 1 87 ? -10.385 14.454 19.571 1.00 74.81 87 ALA A C 1
ATOM 677 O O . ALA A 1 87 ? -10.053 15.554 20.008 1.00 74.81 87 ALA A O 1
ATOM 678 N N . GLU A 1 88 ? -9.929 13.313 20.094 1.00 71.06 88 GLU A N 1
ATOM 679 C CA . GLU A 1 88 ? -9.084 13.236 21.286 1.00 71.06 88 GLU A CA 1
ATOM 680 C C . GLU A 1 88 ? -7.644 12.805 20.979 1.00 71.06 88 GLU A C 1
ATOM 682 O O . GLU A 1 88 ? -6.736 13.141 21.742 1.00 71.06 88 GLU A O 1
ATOM 687 N N . GLN A 1 89 ? -7.408 12.050 19.897 1.00 76.00 89 GLN A N 1
ATOM 688 C CA . GLN A 1 89 ? -6.108 11.428 19.652 1.00 76.00 89 GLN A CA 1
ATOM 689 C C . GLN A 1 89 ? -5.846 11.110 18.174 1.00 76.00 89 GLN A C 1
ATOM 691 O O . GLN A 1 89 ? -6.726 10.648 17.454 1.00 76.00 89 GLN A O 1
ATOM 696 N N . GLU A 1 90 ? -4.586 11.252 17.762 1.00 82.25 90 GLU A N 1
ATOM 697 C CA . GLU A 1 90 ? -4.055 10.707 16.510 1.00 82.25 90 GLU A CA 1
ATOM 698 C C . GLU A 1 90 ? -3.251 9.427 16.793 1.00 82.25 90 GLU A C 1
ATOM 700 O O . GLU A 1 90 ? -2.449 9.364 17.733 1.00 82.25 90 GLU A O 1
ATOM 705 N N . ARG A 1 91 ? -3.492 8.378 16.006 1.00 84.06 91 ARG A N 1
ATOM 706 C CA . ARG A 1 91 ? -2.817 7.078 16.095 1.00 84.06 91 ARG A CA 1
ATOM 707 C C . ARG A 1 91 ? -2.285 6.682 14.727 1.00 84.06 91 ARG A C 1
ATOM 709 O O . ARG A 1 91 ? -2.892 6.990 13.710 1.00 84.06 91 ARG A O 1
ATOM 716 N N . SER A 1 92 ? -1.161 5.974 14.710 1.00 87.50 92 SER A N 1
ATOM 717 C CA . SER A 1 92 ? -0.553 5.464 13.483 1.00 87.50 92 SER A CA 1
ATOM 718 C C . SER A 1 92 ? -0.264 3.975 13.627 1.00 87.50 92 SER A C 1
ATOM 720 O O . SER A 1 92 ? 0.353 3.550 14.607 1.00 87.50 92 SER A O 1
ATOM 722 N N . PHE A 1 93 ? -0.716 3.200 12.649 1.00 89.38 93 PHE A N 1
ATOM 723 C CA . PHE A 1 93 ? -0.556 1.755 12.563 1.00 89.38 93 PHE A CA 1
ATOM 724 C C . PHE A 1 93 ? 0.320 1.416 11.361 1.00 89.38 93 PHE A C 1
ATOM 726 O O . PHE A 1 93 ? 0.278 2.108 10.343 1.00 89.38 93 PHE A O 1
ATOM 733 N N . LYS A 1 94 ? 1.134 0.368 11.486 1.00 92.94 94 LYS A N 1
ATOM 734 C CA . LYS A 1 94 ? 2.032 -0.097 10.426 1.00 92.94 94 LYS A CA 1
ATOM 735 C C . LYS A 1 94 ? 1.704 -1.540 10.093 1.00 92.94 94 LYS A C 1
ATOM 737 O O . LYS A 1 94 ? 1.683 -2.372 10.990 1.00 92.94 94 LYS A O 1
ATOM 742 N N . TYR A 1 95 ? 1.517 -1.808 8.812 1.00 92.50 95 TYR A N 1
ATOM 743 C CA . TYR A 1 95 ? 1.098 -3.092 8.281 1.00 92.50 95 TYR A CA 1
ATOM 744 C C . TYR A 1 95 ? 2.092 -3.555 7.224 1.00 92.50 95 TYR A C 1
ATOM 746 O O . TYR A 1 95 ? 2.300 -2.872 6.220 1.00 92.50 95 TYR A O 1
ATOM 754 N N . ASN A 1 96 ? 2.724 -4.704 7.447 1.00 93.81 96 ASN A N 1
ATOM 755 C CA . ASN A 1 96 ? 3.686 -5.248 6.492 1.00 93.81 96 ASN A CA 1
ATOM 756 C C . ASN A 1 96 ? 2.994 -5.641 5.184 1.00 93.81 96 ASN A C 1
ATOM 758 O O . ASN A 1 96 ? 1.859 -6.127 5.187 1.00 93.81 96 ASN A O 1
ATOM 762 N N . LEU A 1 97 ? 3.702 -5.438 4.073 1.00 93.12 97 LEU A N 1
ATOM 763 C CA . LEU A 1 97 ? 3.228 -5.810 2.747 1.00 93.12 97 LEU A CA 1
ATOM 764 C C . LEU A 1 97 ? 3.961 -7.045 2.224 1.00 93.12 97 LEU A C 1
ATOM 766 O O . LEU A 1 97 ? 5.140 -7.260 2.497 1.00 93.12 97 LEU A O 1
ATOM 770 N N . GLU A 1 98 ? 3.263 -7.826 1.412 1.00 94.31 98 GLU A N 1
ATOM 771 C CA . GLU A 1 98 ? 3.808 -8.961 0.677 1.00 94.31 98 GLU A CA 1
ATOM 772 C C . GLU A 1 98 ? 3.633 -8.776 -0.833 1.00 94.31 98 GLU A C 1
ATOM 774 O O . GLU A 1 98 ? 2.745 -8.058 -1.303 1.00 94.31 98 GLU A O 1
ATOM 779 N N . VAL A 1 99 ? 4.508 -9.414 -1.613 1.00 95.06 99 VAL A N 1
ATOM 780 C CA . VAL A 1 99 ? 4.436 -9.380 -3.077 1.00 95.06 99 VAL A CA 1
ATOM 781 C C . VAL A 1 99 ? 3.394 -10.389 -3.547 1.00 95.06 99 VAL A C 1
ATOM 783 O O . VAL A 1 99 ? 3.603 -11.596 -3.467 1.00 95.06 99 VAL A O 1
ATOM 786 N N . ILE A 1 100 ? 2.295 -9.883 -4.097 1.00 95.19 100 ILE A N 1
ATOM 787 C CA . ILE A 1 100 ? 1.210 -10.682 -4.679 1.00 95.19 100 ILE A CA 1
ATOM 788 C C . ILE A 1 100 ? 1.531 -11.063 -6.125 1.00 95.19 100 ILE A C 1
ATOM 790 O O . ILE A 1 100 ? 1.201 -12.153 -6.589 1.00 95.19 100 ILE A O 1
ATOM 794 N N . SER A 1 101 ? 2.172 -10.156 -6.865 1.00 95.88 101 SER A N 1
ATOM 795 C CA . SER A 1 101 ? 2.585 -10.399 -8.245 1.00 95.88 101 SER A CA 1
ATOM 796 C C . SER A 1 101 ? 3.818 -9.583 -8.594 1.00 95.88 101 SER A C 1
ATOM 798 O O . SER A 1 101 ? 3.936 -8.421 -8.215 1.00 95.88 101 SER A O 1
ATOM 800 N N . GLU A 1 102 ? 4.677 -10.169 -9.420 1.00 95.81 102 GLU A N 1
ATOM 801 C CA . GLU A 1 102 ? 5.840 -9.515 -10.007 1.00 95.81 102 GLU A CA 1
ATOM 802 C C . GLU A 1 102 ? 5.821 -9.693 -11.528 1.00 95.81 102 GLU A C 1
ATOM 804 O O . GLU A 1 102 ? 5.553 -10.782 -12.043 1.00 95.81 102 GLU A O 1
ATOM 809 N N . LYS A 1 103 ? 6.113 -8.620 -12.265 1.00 96.06 103 LYS A N 1
ATOM 810 C CA . LYS A 1 103 ? 6.210 -8.652 -13.723 1.00 96.06 103 LYS A CA 1
ATOM 811 C C . LYS A 1 103 ? 7.354 -7.776 -14.214 1.00 96.06 103 LYS A C 1
ATOM 813 O O . LYS A 1 103 ? 7.382 -6.575 -13.979 1.00 96.06 103 LYS A O 1
ATOM 818 N N . THR A 1 104 ? 8.266 -8.350 -14.997 1.00 95.38 104 THR A N 1
ATOM 819 C CA . THR A 1 104 ? 9.265 -7.554 -15.725 1.00 95.38 104 THR A CA 1
ATOM 820 C C . THR A 1 104 ? 8.618 -6.857 -16.924 1.00 95.38 104 THR A C 1
ATOM 822 O O . THR A 1 104 ? 7.965 -7.490 -17.756 1.00 95.38 104 THR A O 1
ATOM 825 N N . LEU A 1 105 ? 8.860 -5.554 -17.037 1.00 94.94 105 LEU A N 1
ATOM 826 C CA . LEU A 1 105 ? 8.510 -4.723 -18.181 1.00 94.94 105 LEU A CA 1
ATOM 827 C C . LEU A 1 105 ? 9.780 -4.425 -18.999 1.00 94.94 105 LEU A C 1
ATOM 829 O O . LEU A 1 105 ? 10.807 -4.043 -18.423 1.00 94.94 105 LEU A O 1
ATOM 833 N N . PRO A 1 106 ? 9.751 -4.619 -20.330 1.00 94.75 106 PRO A N 1
ATOM 834 C CA . PRO A 1 106 ? 10.900 -4.334 -21.179 1.00 94.75 106 PRO A CA 1
ATOM 835 C C . PRO A 1 106 ? 11.192 -2.830 -21.230 1.00 94.75 106 PRO A C 1
ATOM 837 O O . PRO A 1 106 ? 10.332 -2.003 -20.940 1.00 94.75 106 PRO A O 1
ATOM 840 N N . ALA A 1 107 ? 12.416 -2.478 -21.623 1.00 94.81 107 ALA A N 1
ATOM 841 C CA . ALA A 1 107 ? 12.741 -1.092 -21.932 1.00 94.81 107 ALA A CA 1
ATOM 842 C C . ALA A 1 107 ? 11.962 -0.632 -23.172 1.00 94.81 107 ALA A C 1
ATOM 844 O O . ALA A 1 107 ? 11.851 -1.370 -24.154 1.00 94.81 107 ALA A O 1
ATOM 845 N N . GLU A 1 108 ? 11.481 0.606 -23.144 1.00 94.25 108 GLU A N 1
ATOM 846 C CA . GLU A 1 108 ? 10.734 1.220 -24.238 1.00 94.25 108 GLU A CA 1
ATOM 847 C C . GLU A 1 108 ? 11.489 2.449 -24.756 1.00 94.25 108 GLU A C 1
ATOM 849 O O . GLU A 1 108 ? 12.035 3.245 -23.992 1.00 94.25 108 GLU A O 1
ATOM 854 N N . SER A 1 109 ? 11.538 2.621 -26.077 1.00 94.25 109 SER A N 1
ATOM 855 C CA . SER A 1 109 ? 12.157 3.789 -26.709 1.00 94.25 109 SER A CA 1
ATOM 856 C C . SER A 1 109 ? 11.233 4.318 -27.795 1.00 94.25 109 SER A C 1
ATOM 858 O O . SER A 1 109 ? 11.067 3.686 -28.836 1.00 94.25 109 SER A O 1
ATOM 860 N N . GLY A 1 110 ? 10.657 5.492 -27.556 1.00 92.44 110 GLY A N 1
ATOM 861 C CA . GLY A 1 110 ? 9.849 6.229 -28.518 1.00 92.44 110 GLY A CA 1
ATOM 862 C C . GLY A 1 110 ? 10.594 7.426 -29.107 1.00 92.44 110 GLY A C 1
ATOM 863 O O . GLY A 1 110 ? 11.750 7.697 -28.786 1.00 92.44 110 GLY A O 1
ATOM 864 N N . TRP A 1 111 ? 9.903 8.176 -29.966 1.00 92.19 111 TRP A N 1
ATOM 865 C CA . TRP A 1 111 ? 10.428 9.416 -30.550 1.00 92.19 111 TRP A CA 1
ATOM 866 C C . TRP A 1 111 ? 10.582 10.549 -29.516 1.00 92.19 111 TRP A C 1
ATOM 868 O O . TRP A 1 111 ? 11.475 11.379 -29.650 1.00 92.19 111 TRP A O 1
ATOM 878 N N . LEU A 1 112 ? 9.739 10.562 -28.474 1.00 91.94 112 LEU A N 1
ATOM 879 C CA . LEU A 1 112 ? 9.687 11.624 -27.458 1.00 91.94 112 LEU A CA 1
ATOM 880 C C . LEU A 1 112 ? 10.385 11.269 -26.140 1.00 91.94 112 LEU A C 1
ATOM 882 O O . LEU A 1 112 ? 10.783 12.165 -25.400 1.00 91.94 112 LEU A O 1
ATOM 886 N N . SER A 1 113 ? 10.517 9.984 -25.817 1.00 90.94 113 SER A N 1
ATOM 887 C CA . SER A 1 113 ? 11.074 9.551 -24.539 1.00 90.94 113 SER A CA 1
ATOM 888 C C . SER A 1 113 ? 11.661 8.150 -24.616 1.00 90.94 113 SER A C 1
ATOM 890 O O . SER A 1 113 ? 11.362 7.355 -25.511 1.00 90.94 113 SER A O 1
ATOM 892 N N . LYS A 1 114 ? 12.520 7.863 -23.642 1.00 92.50 114 LYS A N 1
ATOM 893 C CA . LYS A 1 114 ? 13.046 6.532 -23.372 1.00 92.50 114 LYS A CA 1
ATOM 894 C C . LYS A 1 114 ? 12.704 6.170 -21.944 1.00 92.50 114 LYS A C 1
ATOM 896 O O . LYS A 1 114 ? 12.815 7.003 -21.046 1.00 92.50 114 LYS A O 1
ATOM 901 N N . THR A 1 115 ? 12.332 4.923 -21.753 1.00 91.69 115 THR A N 1
ATOM 902 C CA . THR A 1 115 ? 12.014 4.353 -20.460 1.00 91.69 115 THR A CA 1
ATOM 903 C C . THR A 1 115 ? 12.875 3.107 -20.278 1.00 91.69 115 THR A C 1
ATOM 905 O O . THR A 1 115 ? 12.862 2.232 -21.149 1.00 91.69 115 THR A O 1
ATOM 908 N N . PRO A 1 116 ? 13.642 3.005 -19.180 1.00 93.56 116 PRO A N 1
ATOM 909 C CA . PRO A 1 116 ? 14.418 1.806 -18.899 1.00 93.56 116 PRO A CA 1
ATOM 910 C C . PRO A 1 116 ? 13.504 0.596 -18.663 1.00 93.56 116 PRO A C 1
ATOM 912 O O . PRO A 1 116 ? 12.292 0.724 -18.499 1.00 93.56 116 PRO A O 1
ATOM 915 N N . ALA A 1 117 ? 14.095 -0.598 -18.650 1.00 95.75 117 ALA A N 1
ATOM 916 C CA . ALA A 1 117 ? 13.379 -1.786 -18.205 1.00 95.75 117 ALA A CA 1
ATOM 917 C C . ALA A 1 117 ? 13.001 -1.627 -16.727 1.00 95.75 117 ALA A C 1
ATOM 919 O O . ALA A 1 117 ? 13.799 -1.124 -15.930 1.00 95.75 117 ALA A O 1
ATOM 920 N N . ARG A 1 118 ? 11.803 -2.082 -16.367 1.00 95.81 118 ARG A N 1
ATOM 921 C CA . ARG A 1 118 ? 11.245 -1.935 -15.020 1.00 95.81 118 ARG A CA 1
ATOM 922 C C . ARG A 1 118 ? 10.763 -3.269 -14.482 1.00 95.81 118 ARG A C 1
ATOM 924 O O . ARG A 1 118 ? 10.509 -4.198 -15.250 1.00 95.81 118 ARG A O 1
ATOM 931 N N . THR A 1 119 ? 10.588 -3.341 -13.177 1.00 95.81 119 THR A N 1
ATOM 932 C CA . THR A 1 119 ? 9.811 -4.395 -12.535 1.00 95.81 119 THR A CA 1
ATOM 933 C C . THR A 1 119 ? 8.539 -3.777 -11.964 1.00 95.81 119 THR A C 1
ATOM 935 O O . THR A 1 119 ? 8.587 -2.761 -11.274 1.00 95.81 119 THR A O 1
ATOM 938 N N . GLU A 1 120 ? 7.390 -4.345 -12.320 1.00 95.62 120 GLU A N 1
ATOM 939 C CA . GLU A 1 120 ? 6.087 -4.051 -11.732 1.00 95.62 120 GLU A CA 1
ATOM 940 C C . GLU A 1 120 ? 5.847 -5.001 -10.564 1.00 95.62 120 GLU A C 1
ATOM 942 O O . GLU A 1 120 ? 5.898 -6.218 -10.747 1.00 95.62 120 GLU A O 1
ATOM 947 N N . TYR A 1 121 ? 5.547 -4.439 -9.397 1.00 94.94 121 TYR A N 1
ATOM 948 C CA . TYR A 1 121 ? 5.119 -5.194 -8.226 1.00 94.94 121 TYR A CA 1
ATOM 949 C C . TYR A 1 121 ? 3.676 -4.837 -7.894 1.00 94.94 121 TYR A C 1
ATOM 951 O O . TYR A 1 121 ? 3.303 -3.661 -7.891 1.00 94.94 121 TYR A O 1
ATOM 959 N N . ILE A 1 122 ? 2.883 -5.861 -7.596 1.00 94.94 122 ILE A N 1
ATOM 960 C CA . ILE A 1 122 ? 1.612 -5.732 -6.892 1.00 94.94 122 ILE A CA 1
ATOM 961 C C . ILE A 1 122 ? 1.861 -6.177 -5.460 1.00 94.94 122 ILE A C 1
ATOM 963 O O . ILE A 1 122 ? 2.254 -7.320 -5.229 1.00 94.94 122 ILE A O 1
ATOM 967 N N . LEU A 1 123 ? 1.641 -5.265 -4.527 1.00 94.25 123 LEU A N 1
ATOM 968 C CA . LEU A 1 123 ? 1.794 -5.481 -3.098 1.00 94.25 123 LEU A CA 1
ATOM 969 C C . LEU A 1 123 ? 0.417 -5.547 -2.450 1.00 94.25 123 LEU A C 1
ATOM 971 O O . LEU A 1 123 ? -0.464 -4.777 -2.830 1.00 94.25 123 LEU A O 1
ATOM 975 N N . GLY A 1 124 ? 0.256 -6.430 -1.475 1.00 94.12 124 GLY A N 1
ATOM 976 C CA . GLY A 1 124 ? -0.935 -6.542 -0.636 1.00 94.12 124 GLY A CA 1
ATOM 977 C C . GLY A 1 124 ? -0.545 -6.638 0.832 1.00 94.12 124 GLY A C 1
ATOM 978 O O . GLY A 1 124 ? 0.635 -6.794 1.146 1.00 94.12 124 GLY A O 1
ATOM 979 N N . LEU A 1 125 ? -1.518 -6.519 1.733 1.00 94.31 125 LEU A N 1
ATOM 980 C CA . LEU A 1 125 ? -1.293 -6.777 3.155 1.00 94.31 125 LEU A CA 1
ATOM 981 C C . LEU A 1 125 ? -0.835 -8.228 3.367 1.00 94.31 125 LEU A C 1
ATOM 983 O O . LEU A 1 125 ? -1.396 -9.136 2.757 1.00 94.31 125 LEU A O 1
ATOM 987 N N . SER A 1 126 ? 0.145 -8.450 4.250 1.00 94.31 126 SER A N 1
ATOM 988 C CA . SER A 1 126 ? 0.483 -9.812 4.685 1.00 94.31 126 SER A CA 1
ATOM 989 C C . SER A 1 126 ? -0.686 -10.467 5.425 1.00 94.31 126 SER A C 1
ATOM 991 O O . SER A 1 126 ? -1.586 -9.787 5.920 1.00 94.31 126 SER A O 1
ATOM 993 N N . THR A 1 127 ? -0.659 -11.791 5.574 1.00 93.25 127 THR A N 1
ATOM 994 C CA . THR A 1 127 ? -1.710 -12.516 6.316 1.00 93.25 127 THR A CA 1
ATOM 995 C C . THR A 1 127 ? -1.872 -11.998 7.755 1.00 93.25 127 THR A C 1
ATOM 997 O O . THR A 1 127 ? -2.992 -11.829 8.241 1.00 93.25 127 THR A O 1
ATOM 1000 N N . GLU A 1 128 ? -0.766 -11.702 8.439 1.00 92.88 128 GLU A N 1
ATOM 1001 C CA . GLU A 1 128 ? -0.771 -11.107 9.780 1.00 92.88 128 GLU A CA 1
ATOM 1002 C C . GLU A 1 128 ? -1.346 -9.690 9.754 1.00 92.88 128 GLU A C 1
ATOM 1004 O O . GLU A 1 128 ? -2.193 -9.355 10.580 1.00 92.88 128 GLU A O 1
ATOM 1009 N N . ALA A 1 129 ? -0.946 -8.884 8.769 1.00 93.31 129 ALA A N 1
ATOM 1010 C CA . ALA A 1 129 ? -1.438 -7.524 8.608 1.00 93.31 129 ALA A CA 1
ATOM 1011 C C . ALA A 1 129 ? -2.944 -7.472 8.301 1.00 93.31 129 ALA A C 1
ATOM 1013 O O . ALA A 1 129 ? -3.634 -6.607 8.829 1.00 93.31 129 ALA A O 1
ATOM 1014 N N . ILE A 1 130 ? -3.476 -8.410 7.508 1.00 94.12 130 ILE A N 1
ATOM 1015 C CA . ILE A 1 130 ? -4.920 -8.542 7.247 1.00 94.12 130 ILE A CA 1
ATOM 1016 C C . ILE A 1 130 ? -5.675 -8.755 8.559 1.00 94.12 130 ILE A C 1
ATOM 1018 O O . ILE A 1 130 ? -6.693 -8.104 8.806 1.00 94.12 130 ILE A O 1
ATOM 1022 N N . LYS A 1 131 ? -5.164 -9.642 9.419 1.00 94.25 131 LYS A N 1
ATOM 1023 C CA . LYS A 1 131 ? -5.763 -9.909 10.726 1.00 94.25 131 LYS A CA 1
ATOM 1024 C C . LYS A 1 131 ? -5.750 -8.657 11.609 1.00 94.25 131 LYS A C 1
ATOM 1026 O O . LYS A 1 131 ? -6.799 -8.270 12.114 1.00 94.25 131 LYS A O 1
ATOM 1031 N N . GLU A 1 132 ? -4.598 -8.005 11.757 1.00 92.38 132 GLU A N 1
ATOM 1032 C CA . GLU A 1 132 ? -4.456 -6.791 12.576 1.00 92.38 132 GLU A CA 1
ATOM 1033 C C . GLU A 1 132 ? -5.312 -5.624 12.053 1.00 92.38 132 GLU A C 1
ATOM 1035 O O . GLU A 1 132 ? -5.853 -4.838 12.832 1.00 92.38 132 GLU A O 1
ATOM 1040 N N . PHE A 1 133 ? -5.458 -5.506 10.731 1.00 91.44 133 PHE A N 1
ATOM 1041 C CA . PHE A 1 133 ? -6.306 -4.495 10.102 1.00 91.44 133 PHE A CA 1
ATOM 1042 C C . PHE A 1 133 ? -7.791 -4.761 10.375 1.00 91.44 133 PHE A C 1
ATOM 1044 O O . PHE A 1 133 ? -8.523 -3.841 10.735 1.00 91.44 133 PHE A O 1
ATOM 1051 N N . THR A 1 134 ? -8.218 -6.024 10.280 1.00 91.00 134 THR A N 1
ATOM 1052 C CA . THR A 1 134 ? -9.599 -6.439 10.579 1.00 91.00 134 THR A CA 1
ATOM 1053 C C . THR A 1 134 ? -9.948 -6.177 12.047 1.00 91.00 134 THR A C 1
ATOM 1055 O O . THR A 1 134 ? -10.991 -5.600 12.343 1.00 91.00 134 THR A O 1
ATOM 1058 N N . GLU A 1 135 ? -9.049 -6.518 12.977 1.00 89.31 135 GLU A N 1
ATOM 1059 C CA . GLU A 1 135 ? -9.230 -6.240 14.411 1.00 89.31 135 GLU A CA 1
ATOM 1060 C C . GLU A 1 135 ? -9.366 -4.732 14.686 1.00 89.31 135 GLU A C 1
ATOM 1062 O O . GLU A 1 135 ? -10.186 -4.309 15.507 1.00 89.31 135 GLU A O 1
ATOM 1067 N N . LEU A 1 136 ? -8.602 -3.897 13.971 1.00 86.50 136 LEU A N 1
ATOM 1068 C CA . LEU A 1 136 ? -8.731 -2.446 14.065 1.00 86.50 136 LEU A CA 1
ATOM 1069 C C . LEU A 1 136 ? -10.080 -1.952 13.513 1.00 86.50 136 LEU A C 1
ATOM 1071 O O . LEU A 1 136 ? -10.698 -1.090 14.138 1.00 86.50 136 LEU A O 1
ATOM 1075 N N . GLN A 1 137 ? -10.551 -2.482 12.380 1.00 86.12 137 GLN A N 1
ATOM 1076 C CA . GLN A 1 137 ? -11.865 -2.142 11.816 1.00 86.12 137 GLN A CA 1
ATOM 1077 C C . GLN A 1 137 ? -13.003 -2.468 12.793 1.00 86.12 137 GLN A C 1
ATOM 1079 O O . GLN A 1 137 ? -13.866 -1.621 13.031 1.00 86.12 137 GLN A O 1
ATOM 1084 N N . GLU A 1 138 ? -12.969 -3.648 13.418 1.00 84.81 138 GLU A N 1
ATOM 1085 C CA . GLU A 1 138 ? -13.951 -4.056 14.431 1.00 84.81 138 GLU A CA 1
ATOM 1086 C C . GLU A 1 138 ? -13.933 -3.133 15.658 1.00 84.81 138 GLU A C 1
ATOM 1088 O O . GLU A 1 138 ? -14.987 -2.732 16.156 1.00 84.81 138 GLU A O 1
ATOM 1093 N N . PHE A 1 139 ? -12.741 -2.750 16.130 1.00 77.69 139 PHE A N 1
ATOM 1094 C CA . PHE A 1 139 ? -12.601 -1.813 17.245 1.00 77.69 139 PHE A CA 1
ATOM 1095 C C . PHE A 1 139 ? -13.143 -0.419 16.897 1.00 77.69 139 PHE A C 1
ATOM 1097 O O . PHE A 1 139 ? -13.825 0.212 17.711 1.00 77.69 139 PHE A O 1
ATOM 1104 N N . MET A 1 140 ? -12.856 0.077 15.692 1.00 72.69 140 MET A N 1
ATOM 1105 C CA . MET A 1 140 ? -13.183 1.452 15.317 1.00 72.69 140 MET A CA 1
ATOM 1106 C C . MET A 1 140 ? -14.657 1.703 15.039 1.00 72.69 140 MET A C 1
ATOM 1108 O O . MET A 1 140 ? -15.083 2.827 15.280 1.00 72.69 140 MET A O 1
ATOM 1112 N N . GLY A 1 141 ? -15.450 0.676 14.714 1.00 65.81 141 GLY A N 1
ATOM 1113 C CA . GLY A 1 141 ? -16.914 0.798 14.670 1.00 65.81 141 GLY A CA 1
ATOM 1114 C C . GLY A 1 141 ? -17.554 1.246 15.999 1.00 65.81 141 GLY A C 1
ATOM 1115 O O . GLY A 1 141 ? -18.749 1.522 16.047 1.00 65.81 141 GLY A O 1
ATOM 1116 N N . SER A 1 142 ? -16.774 1.327 17.087 1.00 62.19 142 SER A N 1
ATOM 1117 C CA . SER A 1 142 ? -17.196 1.851 18.392 1.00 62.19 142 SER A CA 1
ATOM 1118 C C . SER A 1 142 ? -16.585 3.209 18.787 1.00 62.19 142 SER A C 1
ATOM 1120 O O . SER A 1 142 ? -17.000 3.775 19.798 1.00 62.19 142 SER A O 1
ATOM 1122 N N . ALA A 1 143 ? -15.607 3.737 18.036 1.00 62.19 143 ALA A N 1
ATOM 1123 C CA . ALA A 1 143 ? -14.712 4.815 18.486 1.00 62.19 143 ALA A CA 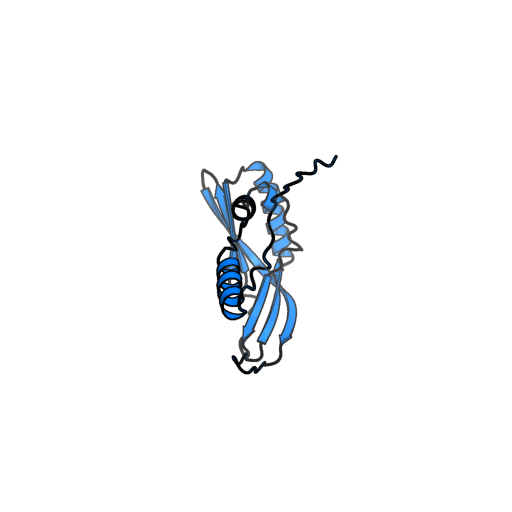1
ATOM 1124 C C . ALA A 1 143 ? -14.891 6.175 17.770 1.00 62.19 143 ALA A C 1
ATOM 1126 O O . ALA A 1 143 ? -14.198 7.128 18.127 1.00 62.19 143 ALA A O 1
ATOM 1127 N N . SER A 1 144 ? -15.801 6.277 16.794 1.00 66.69 144 SER A N 1
ATOM 1128 C CA . SER A 1 144 ? -16.140 7.507 16.045 1.00 66.69 144 SER A CA 1
ATOM 1129 C C . SER A 1 144 ? -14.927 8.332 15.549 1.00 66.69 144 SE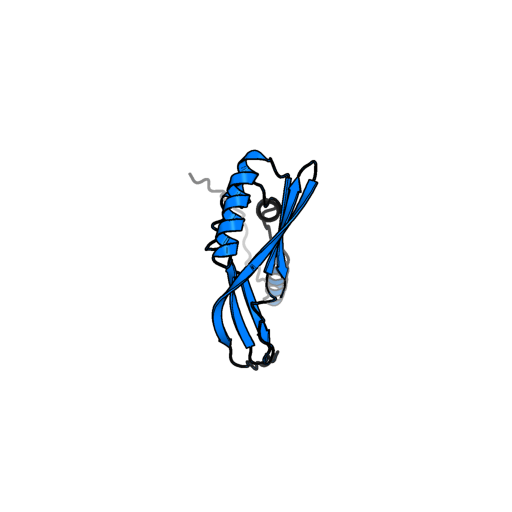R A C 1
ATOM 1131 O O . SER A 1 144 ? -14.752 9.491 15.949 1.00 66.69 144 SER A O 1
ATOM 1133 N N . PRO A 1 145 ? -14.037 7.755 14.720 1.00 68.38 145 PRO A N 1
ATOM 1134 C CA . PRO A 1 145 ? -12.942 8.472 14.068 1.00 68.38 145 PRO A CA 1
ATOM 1135 C C . PRO A 1 145 ? -13.416 9.645 13.195 1.00 68.38 145 PRO A C 1
ATOM 1137 O O . PRO A 1 145 ? -14.487 9.647 12.601 1.00 68.38 145 PRO A O 1
ATOM 1140 N N . THR A 1 146 ? -12.561 10.661 13.095 1.00 71.88 146 THR A N 1
ATOM 1141 C CA . THR A 1 146 ? -12.812 11.902 12.340 1.00 71.88 146 THR A CA 1
ATOM 1142 C C . THR A 1 146 ? -12.032 11.992 11.025 1.00 71.88 146 THR A C 1
ATOM 1144 O O . THR A 1 146 ? -12.279 12.901 10.235 1.00 71.88 146 THR A O 1
ATOM 1147 N N . GLY A 1 147 ? -11.098 11.068 10.775 1.00 72.50 147 GLY A N 1
ATOM 1148 C CA . GLY A 1 147 ? -10.363 10.987 9.514 1.00 72.50 147 GLY A CA 1
ATOM 1149 C C . GLY A 1 147 ? -9.322 9.869 9.483 1.00 72.50 147 GLY A C 1
ATOM 1150 O O . GLY A 1 147 ? -8.918 9.357 10.531 1.00 72.50 147 GLY A O 1
ATOM 1151 N N . PHE A 1 148 ? -8.879 9.529 8.269 1.00 76.94 148 PHE A N 1
ATOM 1152 C CA . PHE A 1 148 ? -7.860 8.512 8.013 1.00 76.94 148 PHE A CA 1
ATOM 1153 C C . PHE A 1 148 ? -6.877 8.950 6.925 1.00 76.94 148 PHE A C 1
ATOM 1155 O O . PHE A 1 148 ? -7.240 9.706 6.023 1.00 76.94 148 PHE A O 1
ATOM 1162 N N . ASP A 1 149 ? -5.660 8.416 6.987 1.00 78.19 149 ASP A N 1
ATOM 1163 C CA . ASP A 1 149 ? -4.620 8.579 5.968 1.00 78.19 149 ASP A CA 1
ATOM 1164 C C . ASP A 1 149 ? -3.926 7.239 5.691 1.00 78.19 149 ASP A C 1
ATOM 1166 O O . ASP A 1 149 ? -3.651 6.479 6.618 1.00 78.19 149 ASP A O 1
ATOM 1170 N N . LEU A 1 150 ? -3.651 6.937 4.421 1.00 78.56 150 LEU A N 1
ATOM 1171 C CA . LEU A 1 150 ? -3.044 5.678 3.978 1.00 78.56 150 LEU A CA 1
ATOM 1172 C C . LEU A 1 150 ? -1.802 5.975 3.138 1.00 78.56 150 LEU A C 1
ATOM 1174 O O . LEU A 1 150 ? -1.888 6.619 2.091 1.00 78.56 150 LEU A O 1
ATOM 1178 N N . HIS A 1 151 ? -0.651 5.455 3.562 1.00 83.69 151 HIS A N 1
ATOM 1179 C CA . HIS A 1 151 ? 0.626 5.708 2.898 1.00 83.69 151 HIS A CA 1
ATOM 1180 C C . HIS A 1 151 ? 1.484 4.448 2.786 1.00 83.69 151 HIS A C 1
ATOM 1182 O O . HIS A 1 151 ? 1.699 3.757 3.777 1.00 83.69 151 HIS A O 1
ATOM 1188 N N . VAL A 1 152 ? 2.030 4.163 1.601 1.00 82.56 152 VAL A N 1
ATOM 1189 C CA . VAL A 1 152 ? 2.968 3.046 1.396 1.00 82.56 152 VAL A CA 1
ATOM 1190 C C . VAL A 1 152 ? 4.402 3.551 1.476 1.00 82.56 152 VAL A C 1
ATOM 1192 O O . VAL A 1 152 ? 4.776 4.490 0.780 1.00 82.56 152 VAL A O 1
ATOM 1195 N N . ASN A 1 153 ? 5.202 2.890 2.308 1.00 87.19 153 ASN A N 1
ATOM 1196 C CA . ASN A 1 153 ? 6.606 3.195 2.552 1.00 87.19 153 ASN A CA 1
ATOM 1197 C C . ASN A 1 153 ? 7.436 2.057 1.952 1.00 87.19 153 ASN A C 1
ATOM 1199 O O . ASN A 1 153 ? 7.139 0.895 2.230 1.00 87.19 153 ASN A O 1
ATOM 1203 N N . THR A 1 154 ? 8.440 2.392 1.142 1.00 74.75 154 THR A N 1
ATOM 1204 C CA . THR A 1 154 ? 9.288 1.452 0.383 1.00 74.75 154 THR A CA 1
ATOM 1205 C C . THR A 1 154 ? 10.761 1.762 0.566 1.00 74.75 154 THR A C 1
ATOM 1207 O O . THR A 1 154 ? 11.071 2.977 0.598 1.00 74.75 154 THR A O 1
#

Nearest PDB structures (foldseek):
  6mmq-assembly2_C  TM=3.100E-01  e=4.643E-01  Cyanobium sp. PCC 7001
  7r30-assembly1_B  TM=2.670E-01  e=2.347E-01  Synechocystis sp. PCC 6803
  7r32-assembly1_C  TM=2.809E-01  e=7.745E-01  Synechocystis sp. PCC 6803
  4huh-assembly1_C  TM=3.752E-01  e=1.368E+00  Tequatrovirus T4
  4huh-assembly1_F  TM=3.333E-01  e=1.448E+00  Tequatrovirus T4

Sequence (154 aa):
MARTCLVITNEGKPLLLSINKLFVVSLTLLVVSCANIPIATMLEFRSFDEEKFVELDPNHLLTKIHLDKPAEIKPESTWLTLGVSSAEQERSFKYNLEVISEKTLPAESGWLSKTPARTEYILGLSTEAIKEFTELQEFMGSASPTGFDLHVNT

Secondary structure (DSSP, 8-state):
------------------HHHHHHHHHHHGGG------HHHHHTTT---HHHHHT--GGG--EEEEEETT----GGG-EEEEEEE-SS-EEEEEEEEEEEEEEEE--EE-SS-EE--EEEEEEEE-HHHHHHHHHHHHHHTTT---EEEEEEE-

Solvent-accessible surface area (backbone atoms only — not comparable to full-atom values): 9524 Å² total; per-residue (Å²): 135,90,80,86,83,86,81,87,80,84,86,92,72,88,79,80,76,53,69,75,61,52,52,56,58,57,57,60,62,67,77,65,70,69,81,81,66,58,67,66,71,66,46,67,74,67,62,59,40,61,69,62,57,62,68,54,56,55,92,69,49,67,46,80,48,77,34,57,65,90,56,75,88,55,53,94,66,22,32,38,37,40,39,41,32,37,97,86,49,77,49,78,47,78,30,49,33,35,80,76,43,78,43,82,42,74,58,46,77,59,96,90,51,73,44,72,34,28,38,38,39,34,33,28,52,26,77,67,31,35,52,58,50,49,55,47,40,65,57,44,79,76,61,71,55,74,37,65,48,81,47,81,46,116

Foldseek 3Di:
DDDDDDDDDDDDDPPPDPPVNVVVVVVVVVVPPPVPPPVVVVVVVVPPDLVVLLPDQQQPPKDKDKAAPPDDDDQVQKWKWKWFAAPVDIDIDIFGKDFPDKDWACWDDDPVDTGHIIIMTIIGTDPVRSVVSNVVSVVVVPVRIPDMDIDMDD

Organism: NCBI:txid408172

pLDDT: mean 75.43, std 18.67, range [35.91, 96.06]

Radius of gyration: 27.56 Å; Cα contacts (8 Å, |Δi|>4): 197; chains: 1; bounding box: 62×50×71 Å

Mean predicted aligned error: 15.1 Å